Protein AF-A0A1Z4IJ89-F1 (afdb_monomer)

pLDDT: mean 90.84, std 5.34, range [61.19, 96.25]

Nearest PDB structures (foldseek):
  2idx-assembly1_B  TM=2.299E-01  e=4.055E+00  Homo sapiens
  8hwg-assembly1_F  TM=2.271E-01  e=8.792E+00  Monkeypox virus
  6d5x-assembly1_B  TM=2.139E-01  e=8.243E+00  Homo sapiens

Foldseek 3Di:
DDPVVVVVVVVVLVVQWDADPVRKIFGALVNLCVLLVHDSVVLVVQLVCLPPHHDPLSVQVVVVVDDSVNSVCCNPVGDIPVSSVSSNVD

Radius of gyration: 14.08 Å; Cα contacts (8 Å, |Δi|>4): 97; chains: 1; bounding box: 34×22×44 Å

Solvent-accessible surface area (backbone atoms only — not comparable to full-atom values): 5023 Å² total; per-residue (Å²): 134,55,73,70,56,52,53,53,52,51,52,57,56,53,74,29,52,49,68,49,99,85,70,54,38,29,26,28,55,59,48,47,17,62,76,55,72,48,61,44,64,63,55,49,51,30,29,72,27,25,76,86,57,50,38,76,67,34,47,52,44,38,75,71,73,44,51,46,74,53,45,53,46,22,79,79,73,28,41,42,49,72,56,46,54,54,61,62,73,107

Secondary structure (DSSP, 8-state):
--HHHHHHHHHHHHTTEEE-TTS-EEE-HHHHHHHHTS-HHHHHHHHHHTTTS--HHHHHHHHTT--HHHHHHHHHH-EEHHHHHHHHH-

Sequence (90 aa):
MSQIEIAQIIEQIKEEIEVDVSGKAKASVRATARLAGVDEKAIRNTLDTAELKPSKLALMLIEHSFQAAELSTWKTCGISDIAIAIILEY

Structure (mmCIF, N/CA/C/O backbone):
data_AF-A0A1Z4IJ89-F1
#
_entry.id   AF-A0A1Z4IJ89-F1
#
loop_
_atom_site.group_PDB
_atom_site.id
_atom_site.type_symbol
_atom_site.label_atom_id
_atom_site.label_alt_id
_atom_site.label_comp_id
_atom_site.label_asym_id
_atom_site.label_entity_id
_atom_site.label_seq_id
_atom_site.pdbx_PDB_ins_code
_atom_site.Cartn_x
_atom_site.Cartn_y
_atom_site.Cartn_z
_atom_site.occupancy
_atom_site.B_iso_or_equiv
_atom_site.auth_seq_id
_atom_site.auth_comp_id
_atom_site.auth_asym_id
_atom_site.auth_atom_id
_atom_site.pdbx_PDB_model_num
ATOM 1 N N . MET A 1 1 ? -7.031 -6.141 28.141 1.00 61.19 1 MET A N 1
ATOM 2 C CA . MET A 1 1 ? -7.366 -5.042 27.220 1.00 61.19 1 MET A CA 1
ATOM 3 C C . MET A 1 1 ? -8.681 -4.450 27.694 1.00 61.19 1 MET A C 1
ATOM 5 O O . MET A 1 1 ? -9.608 -5.219 27.940 1.00 61.19 1 MET A O 1
ATOM 9 N N . SER A 1 2 ? -8.733 -3.149 27.957 1.00 80.38 2 SER A N 1
ATOM 10 C CA . SER A 1 2 ? -9.946 -2.482 28.447 1.00 80.38 2 SER A CA 1
ATOM 11 C C . SER A 1 2 ? -10.954 -2.269 27.306 1.00 80.38 2 SER A C 1
ATOM 13 O O . SER A 1 2 ? -10.579 -2.213 26.137 1.00 80.38 2 SER A O 1
ATOM 15 N N . GLN A 1 3 ? -12.251 -2.143 27.611 1.00 70.12 3 GLN A N 1
ATOM 16 C CA . GLN A 1 3 ? -13.269 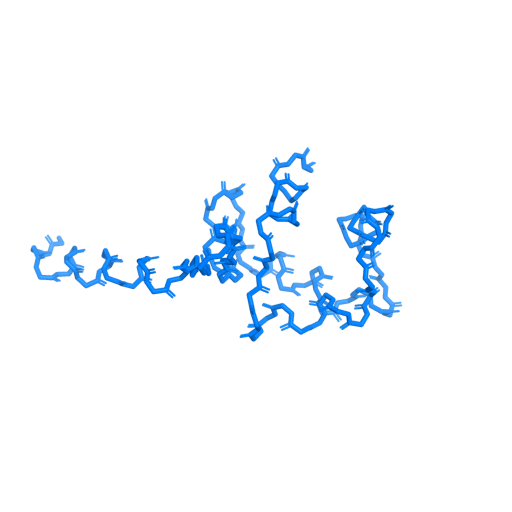-1.846 26.584 1.00 70.12 3 GLN A CA 1
ATOM 17 C C . GLN A 1 3 ? -13.017 -0.499 25.881 1.00 70.12 3 GLN A C 1
ATOM 19 O O . GLN A 1 3 ? -13.319 -0.356 24.699 1.00 70.12 3 GLN A O 1
ATOM 24 N N . ILE A 1 4 ? -12.415 0.458 26.594 1.00 73.62 4 ILE A N 1
ATOM 25 C CA . ILE A 1 4 ? -12.016 1.767 26.062 1.00 73.62 4 ILE A CA 1
ATOM 26 C C . ILE A 1 4 ? -10.924 1.602 24.993 1.00 73.62 4 ILE A C 1
ATOM 28 O O . ILE A 1 4 ? -11.003 2.230 23.941 1.00 73.62 4 ILE A O 1
ATOM 32 N N . GLU A 1 5 ? -9.954 0.710 25.212 1.00 83.44 5 GLU A N 1
ATOM 33 C CA . GLU A 1 5 ? -8.894 0.409 24.234 1.00 83.44 5 GLU A CA 1
ATOM 34 C C . GLU A 1 5 ? -9.453 -0.231 22.956 1.00 83.44 5 GLU A C 1
ATOM 36 O O . GLU A 1 5 ? -9.054 0.137 21.854 1.00 83.44 5 GLU A O 1
ATOM 41 N N . ILE A 1 6 ? -10.412 -1.156 23.076 1.00 84.38 6 ILE A N 1
ATOM 42 C CA . ILE A 1 6 ? -11.030 -1.808 21.909 1.00 84.38 6 ILE A CA 1
ATOM 43 C C . ILE A 1 6 ? -11.812 -0.792 21.068 1.00 84.38 6 ILE A C 1
ATOM 45 O O . ILE A 1 6 ? -11.701 -0.799 19.843 1.00 84.38 6 ILE A O 1
ATOM 49 N N . ALA A 1 7 ? -12.567 0.104 21.709 1.00 85.69 7 ALA A N 1
ATOM 50 C CA . ALA A 1 7 ? -13.304 1.155 21.008 1.00 85.69 7 ALA A CA 1
ATOM 51 C C . ALA A 1 7 ? -12.364 2.082 20.217 1.00 85.69 7 ALA A C 1
ATOM 53 O O . ALA A 1 7 ? -12.637 2.391 19.061 1.00 85.69 7 ALA A O 1
ATOM 54 N N . GLN A 1 8 ? -11.223 2.456 20.803 1.00 87.19 8 GLN A N 1
ATOM 55 C CA . GLN A 1 8 ? -10.206 3.266 20.125 1.00 87.19 8 GLN A CA 1
ATOM 56 C C . GLN A 1 8 ? -9.595 2.544 18.918 1.00 87.19 8 GLN A C 1
ATOM 58 O O . GLN A 1 8 ? -9.412 3.155 17.869 1.00 87.19 8 GLN A O 1
ATOM 63 N N . ILE A 1 9 ? -9.318 1.243 19.037 1.00 87.38 9 ILE A N 1
ATOM 64 C CA . ILE A 1 9 ? -8.797 0.438 17.923 1.00 87.38 9 ILE A CA 1
ATOM 65 C C . ILE A 1 9 ? -9.816 0.357 16.780 1.00 87.38 9 ILE A C 1
ATOM 67 O O . ILE A 1 9 ? -9.434 0.458 15.615 1.00 87.38 9 ILE A O 1
ATOM 71 N N . ILE A 1 10 ? -11.103 0.185 17.094 1.00 87.62 10 ILE A N 1
ATOM 72 C CA . ILE A 1 10 ? -12.168 0.133 16.083 1.00 87.62 10 ILE A CA 1
ATOM 73 C C . ILE A 1 10 ? -12.257 1.458 15.323 1.00 87.62 10 ILE A C 1
ATOM 75 O O . ILE A 1 10 ? -12.329 1.436 14.096 1.00 87.62 10 ILE A O 1
ATOM 79 N N . GLU A 1 11 ? -12.225 2.596 16.020 1.00 88.69 11 GLU A N 1
ATOM 80 C CA . GLU A 1 11 ? -12.258 3.907 15.360 1.00 88.69 11 GLU A CA 1
ATOM 81 C C . GLU A 1 11 ? -11.026 4.131 14.478 1.00 88.69 11 GLU A C 1
ATOM 83 O O . GLU A 1 11 ? -11.171 4.496 13.315 1.00 88.69 11 GLU A O 1
ATOM 88 N N . GLN A 1 12 ? -9.830 3.771 14.952 1.00 86.69 12 GLN A N 1
ATOM 89 C CA . GLN A 1 12 ? -8.619 3.831 14.126 1.00 86.69 12 GLN A CA 1
ATOM 90 C C . GLN A 1 12 ? -8.722 2.975 12.858 1.00 86.69 12 GLN A C 1
ATOM 92 O O . GLN A 1 12 ? -8.229 3.381 11.814 1.00 86.69 12 GLN A O 1
ATOM 97 N N . ILE A 1 13 ? -9.349 1.795 12.925 1.00 87.75 13 ILE A N 1
ATOM 98 C CA . ILE A 1 13 ? -9.553 0.938 11.746 1.00 87.75 13 ILE A CA 1
ATOM 99 C C . ILE A 1 13 ? -10.531 1.580 10.761 1.00 87.75 13 ILE A C 1
ATOM 101 O O . ILE A 1 13 ? -10.307 1.504 9.556 1.00 87.75 13 ILE A O 1
ATOM 105 N N . LYS A 1 14 ? -11.603 2.210 11.251 1.00 87.88 14 LYS A N 1
ATOM 106 C CA . LYS A 1 14 ? -12.571 2.897 10.385 1.00 87.88 14 LYS A CA 1
ATOM 107 C C . LYS A 1 14 ? -11.932 4.060 9.635 1.00 87.88 14 LYS A C 1
ATOM 109 O O . LYS A 1 14 ? -12.186 4.211 8.449 1.00 87.88 14 LYS A O 1
ATOM 114 N N . GLU A 1 15 ? -11.078 4.834 10.299 1.00 90.06 15 GLU A N 1
ATOM 115 C CA . GLU A 1 15 ? -10.353 5.956 9.687 1.00 90.06 15 GLU A CA 1
ATOM 116 C C . GLU A 1 15 ? -9.352 5.517 8.605 1.00 90.06 15 GLU A C 1
ATOM 118 O O . GLU A 1 15 ? -8.893 6.335 7.812 1.00 90.06 15 GLU A O 1
ATOM 123 N N . GLU A 1 16 ? -8.999 4.230 8.543 1.00 91.88 16 GLU A N 1
ATOM 124 C CA . GLU A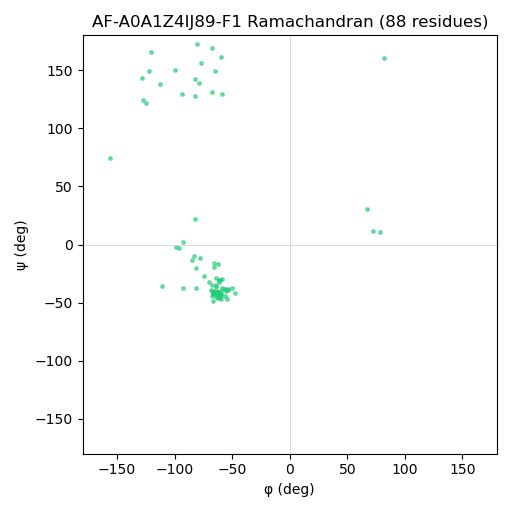 1 16 ? -8.081 3.711 7.531 1.00 91.88 16 GLU A CA 1
ATOM 125 C C . GLU A 1 16 ? -8.749 3.394 6.187 1.00 91.88 16 GLU A C 1
ATOM 127 O O . GLU A 1 16 ? -8.016 3.105 5.238 1.00 91.88 16 GLU A O 1
ATOM 132 N N . ILE A 1 17 ? -10.083 3.412 6.092 1.00 92.75 17 ILE A N 1
ATOM 13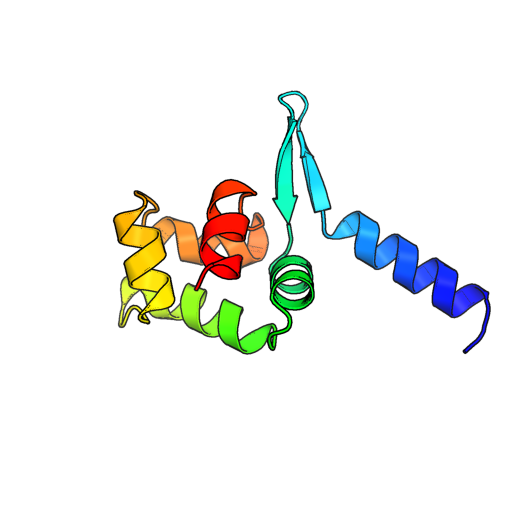3 C CA . ILE A 1 17 ? -10.834 3.112 4.867 1.00 92.75 17 ILE A CA 1
ATOM 134 C C . ILE A 1 17 ? -11.756 4.287 4.542 1.00 92.75 17 ILE A C 1
ATOM 136 O O . ILE A 1 17 ? -12.639 4.640 5.318 1.00 92.75 17 ILE A O 1
ATOM 140 N N . GLU A 1 18 ? -11.586 4.850 3.354 1.00 93.44 18 GLU A N 1
ATOM 141 C CA . GLU A 1 18 ? -12.432 5.907 2.811 1.00 93.44 18 GLU A CA 1
ATOM 142 C C . GLU A 1 18 ? -13.209 5.365 1.610 1.00 93.44 18 GLU A C 1
ATOM 144 O O . GLU A 1 18 ? -12.653 4.638 0.788 1.00 93.44 18 GLU A O 1
ATOM 149 N N . VAL A 1 19 ? -14.491 5.715 1.494 1.00 92.00 19 VAL A N 1
ATOM 150 C CA . VAL A 1 19 ? -15.328 5.375 0.336 1.00 92.00 19 VAL A CA 1
ATOM 151 C C . VAL A 1 19 ? -15.959 6.654 -0.185 1.00 92.00 19 VAL A C 1
ATOM 153 O O . VAL A 1 19 ? -16.610 7.378 0.569 1.00 92.00 19 VAL A O 1
ATOM 156 N N . ASP A 1 20 ? -15.754 6.943 -1.467 1.00 91.12 20 ASP A N 1
ATOM 157 C CA . ASP A 1 20 ? -16.308 8.137 -2.094 1.00 91.12 20 ASP A CA 1
ATOM 158 C C . ASP A 1 20 ? -17.787 7.968 -2.493 1.00 91.12 20 ASP A C 1
ATOM 160 O O . ASP A 1 20 ? -18.374 6.885 -2.434 1.00 91.12 20 ASP A O 1
ATOM 164 N N . VAL A 1 21 ? -18.407 9.065 -2.939 1.00 91.38 21 VAL A N 1
ATOM 165 C CA . VAL A 1 21 ? -19.818 9.093 -3.376 1.00 91.38 21 VAL A CA 1
ATOM 166 C C . VAL A 1 21 ? -20.111 8.205 -4.591 1.00 91.38 21 VAL A C 1
ATOM 168 O O . VAL A 1 21 ? -21.272 7.918 -4.869 1.00 91.38 21 VAL A O 1
ATOM 171 N N . SER A 1 22 ? -19.077 7.791 -5.326 1.00 91.00 22 SER A N 1
ATOM 172 C CA . SER A 1 22 ? -19.184 6.881 -6.470 1.00 91.0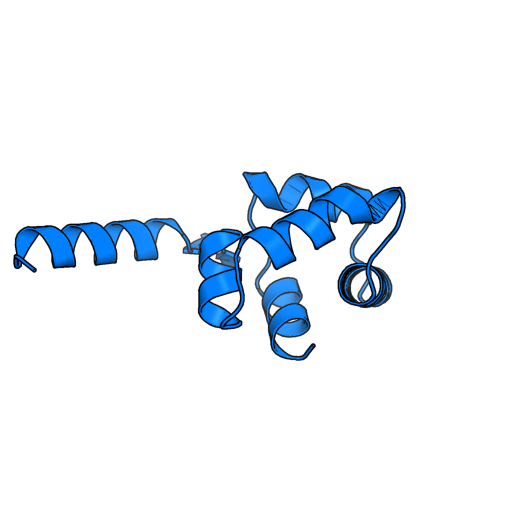0 22 SER A CA 1
ATOM 173 C C . SER A 1 22 ? -18.987 5.417 -6.063 1.00 91.00 22 SER A C 1
ATOM 175 O O . SER A 1 22 ? -19.013 4.543 -6.928 1.00 91.00 22 SER A O 1
ATOM 177 N N . GLY A 1 23 ? -18.788 5.142 -4.770 1.00 88.31 23 GLY A N 1
ATOM 178 C CA . GLY A 1 23 ? -18.539 3.809 -4.236 1.00 88.31 23 GLY A CA 1
ATOM 179 C C . GLY A 1 23 ? -17.106 3.316 -4.429 1.00 88.31 23 GLY A C 1
ATOM 180 O O . GLY A 1 23 ? -16.860 2.136 -4.194 1.00 88.31 23 GLY A O 1
ATOM 181 N N . LYS A 1 24 ? -16.167 4.175 -4.849 1.00 90.62 24 LYS A N 1
ATOM 182 C CA . LYS A 1 24 ? -14.753 3.799 -4.956 1.00 90.62 24 LYS A CA 1
ATOM 183 C C . LYS A 1 24 ? -14.103 3.923 -3.595 1.00 90.62 24 LYS A C 1
ATOM 185 O O . LYS A 1 24 ? -14.186 4.977 -2.958 1.00 90.62 24 LYS A O 1
ATOM 190 N N . ALA A 1 25 ? -13.446 2.856 -3.165 1.00 93.12 25 ALA A N 1
ATOM 191 C CA . ALA A 1 25 ? -12.775 2.837 -1.882 1.00 93.12 25 ALA A CA 1
ATOM 192 C C . ALA A 1 25 ? -11.272 3.087 -2.025 1.00 93.12 25 ALA A C 1
ATOM 194 O O . ALA A 1 25 ? -10.631 2.739 -3.020 1.00 93.12 25 ALA A O 1
ATOM 195 N N . LYS A 1 26 ? -10.699 3.682 -0.984 1.00 94.94 26 LYS A N 1
ATOM 196 C CA . LYS A 1 26 ? -9.262 3.741 -0.747 1.00 94.94 26 LYS A CA 1
ATOM 197 C C . LYS A 1 26 ? -8.984 3.260 0.662 1.00 94.94 26 LYS A C 1
ATOM 199 O O . LYS A 1 26 ? -9.738 3.563 1.583 1.00 94.94 26 LYS A O 1
ATOM 204 N N . ALA A 1 27 ? -7.882 2.548 0.840 1.00 96.25 27 ALA A N 1
ATOM 205 C CA . ALA A 1 27 ? -7.419 2.159 2.160 1.00 96.25 27 ALA A CA 1
ATOM 206 C C . ALA A 1 27 ? -6.005 2.667 2.412 1.00 96.25 27 ALA A C 1
ATOM 208 O O . ALA A 1 27 ? -5.179 2.779 1.504 1.00 96.25 27 ALA A O 1
ATOM 209 N N . SER A 1 28 ? -5.692 2.952 3.669 1.00 96.12 28 SER A N 1
ATOM 210 C CA . SER A 1 28 ? -4.323 3.245 4.071 1.00 96.12 28 SER A CA 1
ATOM 211 C C . SER A 1 28 ? -3.395 2.056 3.775 1.00 96.12 28 SER A C 1
ATOM 213 O O . SER A 1 28 ? -3.824 0.902 3.651 1.00 96.12 28 SER A O 1
ATOM 215 N N . VAL A 1 29 ? -2.086 2.318 3.726 1.00 95.69 29 VAL A N 1
ATOM 216 C CA . VAL A 1 29 ? -1.066 1.259 3.609 1.00 95.69 29 VAL A CA 1
ATOM 217 C C . VAL A 1 29 ? -1.207 0.237 4.741 1.00 95.69 29 VAL A C 1
ATOM 219 O O . VAL A 1 29 ? -1.075 -0.964 4.518 1.00 95.69 29 VAL A O 1
ATOM 222 N N . ARG A 1 30 ? -1.528 0.712 5.948 1.00 94.88 30 ARG A N 1
ATOM 223 C CA . ARG A 1 30 ? -1.708 -0.124 7.133 1.00 94.88 30 ARG A CA 1
ATOM 224 C C . ARG A 1 30 ? -2.934 -1.026 7.014 1.00 94.88 30 ARG A C 1
ATOM 226 O O . ARG A 1 30 ? -2.817 -2.217 7.288 1.00 94.88 30 ARG A O 1
ATOM 233 N N . ALA A 1 31 ? -4.066 -0.502 6.546 1.00 95.25 31 ALA A N 1
ATOM 234 C CA . ALA A 1 31 ? -5.263 -1.309 6.310 1.00 95.25 31 ALA A CA 1
ATOM 235 C C . ALA A 1 31 ? -5.016 -2.354 5.224 1.00 95.25 31 ALA A C 1
ATOM 237 O O . ALA A 1 31 ? -5.324 -3.524 5.422 1.00 95.25 31 ALA A O 1
ATOM 238 N N . THR A 1 32 ? -4.383 -1.960 4.120 1.00 96.12 32 THR A N 1
ATOM 239 C CA . THR A 1 32 ? -4.040 -2.886 3.031 1.00 96.12 32 THR A CA 1
ATOM 240 C C . THR A 1 32 ? -3.127 -4.010 3.523 1.00 96.12 32 THR A C 1
ATOM 242 O O . THR A 1 32 ? -3.372 -5.175 3.230 1.00 96.12 32 THR A O 1
ATOM 245 N N . ALA A 1 33 ? -2.126 -3.691 4.349 1.00 95.00 33 ALA A N 1
ATOM 246 C CA . ALA A 1 33 ? -1.237 -4.685 4.945 1.00 95.00 33 ALA A CA 1
ATOM 247 C C . ALA A 1 33 ? -1.974 -5.653 5.882 1.00 95.00 33 ALA A C 1
ATOM 249 O O . ALA A 1 33 ? -1.740 -6.859 5.825 1.00 95.00 33 ALA A O 1
ATOM 250 N N . ARG A 1 34 ? -2.916 -5.149 6.695 1.00 93.25 34 ARG A N 1
ATOM 251 C CA . ARG A 1 34 ? -3.780 -5.990 7.542 1.00 93.25 34 ARG A CA 1
ATOM 252 C C . ARG A 1 34 ? -4.657 -6.922 6.710 1.00 93.25 34 ARG A C 1
ATOM 254 O O . ARG A 1 34 ? -4.752 -8.095 7.051 1.00 93.25 34 ARG A O 1
ATOM 261 N N . LEU A 1 35 ? -5.272 -6.412 5.640 1.00 92.81 35 LEU A N 1
ATOM 262 C CA . LEU A 1 35 ? -6.115 -7.200 4.735 1.00 92.81 35 LEU A CA 1
ATOM 263 C C . LEU A 1 35 ? -5.306 -8.293 4.023 1.00 92.81 35 LEU A C 1
ATOM 265 O O . LEU A 1 35 ? -5.775 -9.420 3.918 1.00 92.81 35 LEU A O 1
ATOM 269 N N . ALA A 1 36 ? -4.082 -7.976 3.599 1.00 93.69 36 ALA A N 1
ATOM 270 C CA . ALA A 1 36 ? -3.167 -8.916 2.953 1.00 93.69 36 ALA A CA 1
ATOM 271 C C . ALA A 1 36 ? -2.466 -9.875 3.931 1.00 93.69 36 ALA A C 1
ATOM 273 O O . ALA A 1 36 ? -1.822 -10.828 3.504 1.00 93.69 36 ALA A O 1
ATOM 274 N N . GLY A 1 37 ? -2.556 -9.634 5.242 1.00 94.06 37 GLY A N 1
ATOM 275 C CA . GLY A 1 37 ? -1.855 -10.435 6.245 1.00 94.06 37 GLY A CA 1
ATOM 276 C C . GLY A 1 37 ? -0.327 -10.296 6.189 1.00 94.06 37 GLY A C 1
ATOM 277 O O . GLY A 1 37 ? 0.383 -11.243 6.524 1.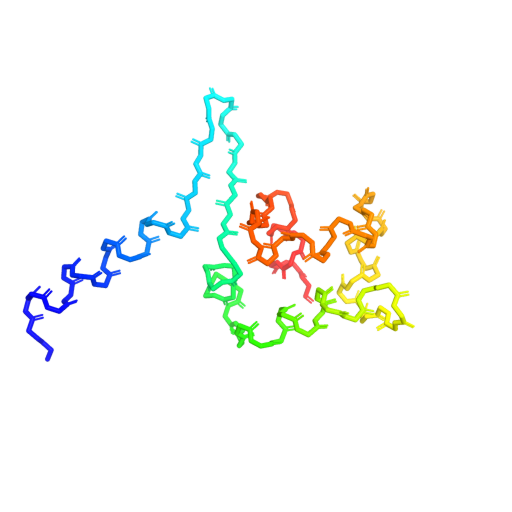00 94.06 37 GLY A O 1
ATOM 278 N N . VAL A 1 38 ? 0.187 -9.132 5.775 1.00 94.00 38 VAL A N 1
ATOM 279 C CA . VAL A 1 38 ? 1.630 -8.855 5.631 1.00 94.00 38 VAL A CA 1
ATOM 280 C C . VAL A 1 38 ? 2.083 -7.684 6.506 1.00 94.00 38 VAL A C 1
ATOM 282 O O . VAL A 1 38 ? 1.276 -6.907 7.012 1.00 94.00 38 VAL A O 1
ATOM 285 N N . ASP A 1 39 ? 3.399 -7.532 6.680 1.00 94.69 39 ASP A N 1
ATOM 286 C CA . ASP A 1 39 ? 3.971 -6.360 7.352 1.00 94.69 39 ASP A CA 1
ATOM 287 C C . ASP A 1 39 ? 3.758 -5.099 6.495 1.00 94.69 39 ASP A C 1
ATOM 289 O O . ASP A 1 39 ? 4.084 -5.070 5.305 1.00 94.69 39 ASP A O 1
ATOM 293 N N . GLU A 1 40 ? 3.265 -4.025 7.114 1.00 94.69 40 GLU A N 1
ATOM 294 C CA . GLU A 1 40 ? 3.107 -2.706 6.495 1.00 94.69 40 GLU A CA 1
ATOM 295 C C . GLU A 1 40 ? 4.392 -2.229 5.800 1.00 94.69 40 GLU A C 1
ATOM 297 O O . GLU A 1 40 ? 4.340 -1.646 4.715 1.00 94.69 40 GLU A O 1
ATOM 302 N N . LYS A 1 41 ? 5.563 -2.520 6.381 1.00 94.12 41 LYS A N 1
ATOM 303 C CA . LYS A 1 41 ? 6.867 -2.184 5.798 1.00 94.12 41 LYS A CA 1
ATOM 304 C C . LYS A 1 41 ? 7.101 -2.860 4.452 1.00 94.12 41 LYS A C 1
ATOM 306 O O . LYS A 1 41 ? 7.762 -2.270 3.604 1.00 94.12 41 LYS A O 1
ATOM 311 N N . ALA A 1 42 ? 6.576 -4.065 4.231 1.00 92.94 42 ALA A N 1
ATOM 312 C CA . ALA A 1 42 ? 6.722 -4.759 2.953 1.00 92.94 42 ALA A CA 1
ATOM 313 C C . ALA A 1 42 ? 5.972 -4.022 1.832 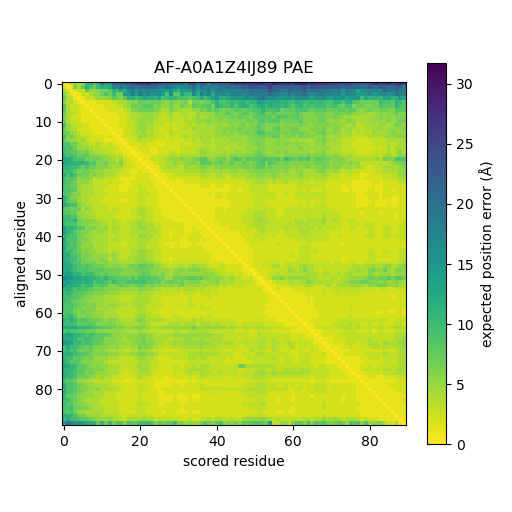1.00 92.94 42 ALA A C 1
ATOM 315 O O . ALA A 1 42 ? 6.521 -3.831 0.741 1.00 92.94 42 ALA A O 1
ATOM 316 N N . ILE A 1 43 ? 4.761 -3.532 2.127 1.00 94.44 43 ILE A N 1
ATOM 317 C CA . ILE A 1 43 ? 4.007 -2.690 1.193 1.00 94.44 43 ILE A CA 1
ATOM 318 C C . ILE A 1 43 ? 4.727 -1.355 0.999 1.00 94.44 43 ILE A C 1
ATOM 320 O O . ILE A 1 43 ? 4.990 -0.977 -0.139 1.00 94.44 43 ILE A O 1
ATOM 324 N N . ARG A 1 44 ? 5.141 -0.672 2.077 1.00 94.56 44 A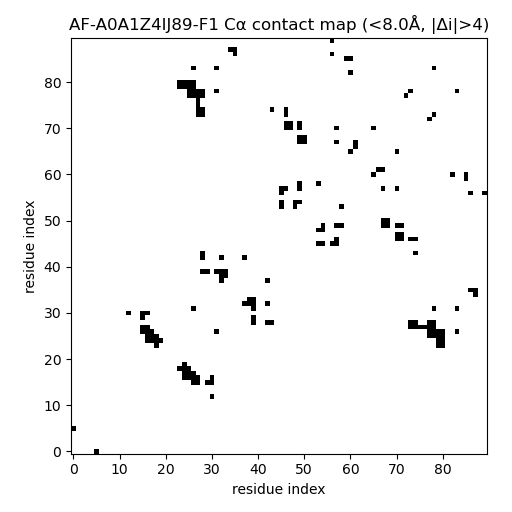RG A N 1
ATOM 325 C CA . ARG A 1 44 ? 5.880 0.603 1.974 1.00 94.56 44 ARG A CA 1
ATOM 326 C C . ARG A 1 44 ? 7.130 0.485 1.111 1.00 94.56 44 ARG A C 1
ATOM 328 O O . ARG A 1 44 ? 7.300 1.286 0.204 1.00 94.56 44 ARG A O 1
ATOM 335 N N . ASN A 1 45 ? 7.943 -0.547 1.326 1.00 92.12 45 ASN A N 1
ATOM 336 C CA . ASN A 1 45 ? 9.148 -0.782 0.532 1.00 92.12 45 ASN A CA 1
ATOM 337 C C . ASN A 1 45 ? 8.825 -0.975 -0.955 1.00 92.12 45 ASN A C 1
ATOM 339 O O . ASN A 1 45 ? 9.541 -0.457 -1.811 1.00 92.12 45 ASN A O 1
ATOM 343 N N . THR A 1 46 ? 7.744 -1.697 -1.268 1.00 91.69 46 THR A N 1
ATOM 344 C CA . THR A 1 46 ? 7.279 -1.868 -2.652 1.00 91.69 46 THR A CA 1
ATOM 345 C C . THR A 1 46 ? 6.923 -0.526 -3.289 1.00 91.69 46 THR A C 1
ATOM 347 O O . THR A 1 46 ? 7.353 -0.256 -4.407 1.00 91.69 46 THR A O 1
ATOM 350 N N . LEU A 1 47 ? 6.201 0.331 -2.565 1.00 92.00 47 LEU A N 1
ATOM 351 C CA . LEU A 1 47 ? 5.820 1.664 -3.039 1.00 92.00 47 LEU A CA 1
ATOM 352 C C . LEU A 1 47 ? 7.027 2.614 -3.159 1.00 92.00 47 LEU A C 1
ATOM 354 O O . LEU A 1 47 ? 7.115 3.375 -4.116 1.00 92.00 47 LEU A O 1
ATOM 358 N N . ASP A 1 48 ? 7.974 2.558 -2.219 1.00 90.31 48 ASP A N 1
ATOM 359 C CA . ASP A 1 48 ? 9.154 3.435 -2.168 1.00 90.31 48 ASP A CA 1
ATOM 360 C C . ASP A 1 48 ? 10.165 3.147 -3.280 1.00 90.31 48 ASP A C 1
ATOM 362 O O . ASP A 1 48 ? 10.866 4.042 -3.747 1.00 90.31 48 ASP A O 1
ATOM 366 N N . THR A 1 49 ? 10.260 1.885 -3.694 1.00 89.31 49 THR A N 1
ATOM 367 C CA . THR A 1 49 ? 11.251 1.436 -4.682 1.00 89.31 49 THR A CA 1
ATOM 368 C C . THR A 1 49 ? 10.694 1.322 -6.095 1.00 89.31 49 THR A C 1
ATOM 370 O O . THR A 1 49 ? 11.461 1.038 -7.013 1.00 89.31 49 THR A O 1
ATOM 373 N N . ALA A 1 50 ? 9.400 1.592 -6.291 1.00 88.62 50 ALA A N 1
ATOM 374 C CA . ALA A 1 50 ? 8.695 1.374 -7.550 1.00 88.62 50 ALA A CA 1
ATOM 375 C C . ALA A 1 50 ? 9.357 2.046 -8.769 1.00 88.62 50 ALA A C 1
ATOM 377 O O . ALA A 1 50 ? 9.421 1.437 -9.832 1.00 88.62 50 ALA A O 1
ATOM 378 N N . GLU A 1 51 ? 9.892 3.264 -8.629 1.00 86.38 51 GLU A N 1
ATOM 379 C CA . GLU A 1 51 ? 10.531 3.977 -9.748 1.00 86.38 51 GLU A CA 1
ATOM 380 C C . GLU A 1 51 ? 11.977 3.536 -10.022 1.00 86.38 51 GLU A C 1
ATOM 382 O O . GLU A 1 51 ? 12.401 3.475 -11.173 1.00 86.38 51 GLU A O 1
ATOM 387 N N . LEU A 1 52 ? 12.752 3.245 -8.972 1.00 88.12 52 LEU A N 1
ATOM 388 C CA . LEU A 1 52 ? 14.197 2.996 -9.084 1.00 88.12 52 LEU A CA 1
ATOM 389 C C . LEU A 1 52 ? 14.533 1.513 -9.255 1.00 88.12 52 LEU A C 1
ATOM 391 O O . LEU A 1 52 ? 15.487 1.156 -9.946 1.00 88.12 52 LEU A O 1
ATOM 395 N N . LYS A 1 53 ? 13.790 0.644 -8.570 1.00 90.62 53 LYS A N 1
ATOM 396 C CA . LYS A 1 53 ? 13.998 -0.804 -8.550 1.00 90.62 53 LYS A CA 1
ATOM 397 C C . LYS A 1 53 ? 12.679 -1.496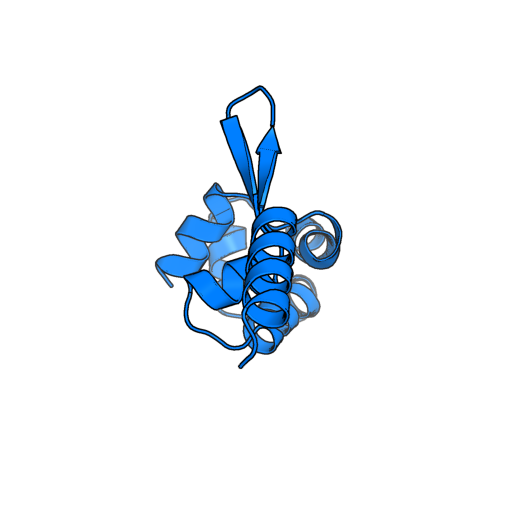 -8.187 1.00 90.62 53 LYS A C 1
ATOM 399 O O . LYS A 1 53 ? 12.536 -1.960 -7.052 1.00 90.62 53 LYS A O 1
ATOM 404 N N . PRO A 1 54 ? 11.718 -1.558 -9.123 1.00 89.06 54 PRO A N 1
ATOM 405 C CA . PRO A 1 54 ? 10.403 -2.108 -8.839 1.00 89.06 54 PRO A CA 1
ATOM 406 C C . PRO A 1 54 ? 10.514 -3.563 -8.372 1.00 89.06 54 PRO A C 1
ATOM 408 O O . PRO A 1 54 ? 11.185 -4.394 -8.991 1.00 89.06 54 PRO A O 1
ATOM 411 N N . SER A 1 55 ? 9.861 -3.866 -7.249 1.00 92.94 55 SER A N 1
ATOM 412 C CA . SER A 1 55 ? 9.662 -5.244 -6.800 1.00 92.94 55 SER A CA 1
ATOM 413 C C . SER A 1 55 ? 8.712 -5.982 -7.752 1.00 92.94 55 SER A C 1
ATOM 415 O O . SER A 1 55 ? 8.048 -5.366 -8.584 1.00 92.94 55 SER A O 1
ATOM 417 N N . LYS A 1 56 ? 8.591 -7.309 -7.612 1.00 93.56 56 LYS A N 1
ATOM 418 C CA . LYS A 1 56 ? 7.634 -8.092 -8.413 1.00 93.56 56 LYS A CA 1
ATOM 419 C C . LYS A 1 56 ? 6.193 -7.584 -8.245 1.00 93.56 56 LYS A C 1
ATOM 421 O O . LYS A 1 56 ? 5.467 -7.504 -9.226 1.00 93.56 56 LYS A O 1
ATOM 426 N N . LEU A 1 57 ? 5.813 -7.183 -7.029 1.00 93.12 57 LEU A N 1
ATOM 427 C CA . LEU A 1 57 ? 4.505 -6.585 -6.759 1.00 93.12 57 LEU A CA 1
ATOM 428 C C . LEU A 1 57 ? 4.353 -5.210 -7.434 1.00 93.12 57 LEU A C 1
ATOM 430 O O . LEU A 1 57 ? 3.321 -4.943 -8.039 1.00 93.12 57 LEU A O 1
ATOM 434 N N . ALA A 1 58 ? 5.382 -4.353 -7.392 1.00 92.94 58 ALA A N 1
ATOM 435 C CA . ALA A 1 58 ? 5.344 -3.068 -8.100 1.00 92.94 58 ALA A CA 1
ATOM 436 C C . ALA A 1 58 ? 5.219 -3.256 -9.620 1.00 92.94 58 ALA A C 1
ATOM 438 O O . ALA A 1 58 ? 4.446 -2.546 -10.252 1.00 92.94 58 ALA A O 1
ATOM 439 N N . LEU A 1 59 ? 5.934 -4.228 -10.199 1.00 93.94 59 LEU A N 1
ATOM 440 C CA . LEU A 1 59 ? 5.809 -4.571 -11.619 1.00 93.94 59 LEU A CA 1
ATOM 441 C C . LEU A 1 59 ? 4.392 -5.034 -11.964 1.00 93.94 59 LEU A C 1
ATOM 443 O O . LEU A 1 59 ? 3.829 -4.535 -12.930 1.00 93.94 59 LEU A O 1
ATOM 447 N N . MET A 1 60 ? 3.795 -5.907 -11.149 1.00 94.12 60 MET A N 1
ATOM 448 C CA . MET A 1 60 ? 2.417 -6.366 -11.350 1.00 94.12 60 MET A CA 1
ATOM 449 C C . MET A 1 60 ? 1.427 -5.192 -11.327 1.00 94.12 60 MET A C 1
ATOM 451 O O . MET A 1 60 ? 0.576 -5.075 -12.202 1.00 94.12 60 MET A O 1
ATOM 455 N N . LEU A 1 61 ? 1.571 -4.258 -10.384 1.00 94.12 61 LEU A N 1
ATOM 456 C CA . LEU A 1 61 ? 0.739 -3.050 -10.348 1.00 94.12 61 LEU A CA 1
ATOM 457 C C . LEU A 1 61 ? 0.931 -2.188 -11.609 1.00 94.12 61 LEU A C 1
ATOM 459 O O . LEU A 1 61 ? -0.044 -1.700 -12.179 1.00 94.12 61 LEU A O 1
ATOM 463 N N . ILE A 1 62 ? 2.167 -2.051 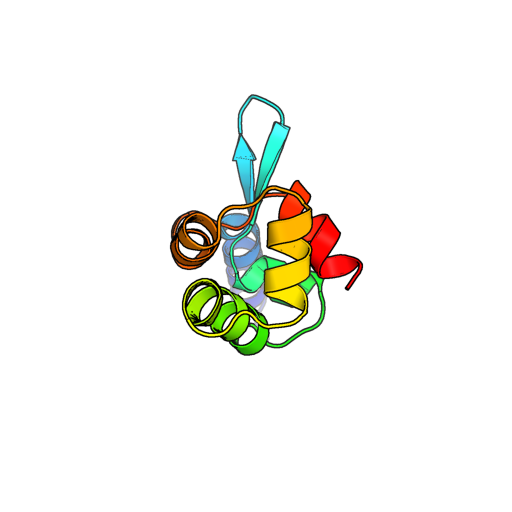-12.095 1.00 92.62 62 ILE A N 1
ATOM 464 C CA . ILE A 1 62 ? 2.462 -1.316 -13.333 1.00 92.62 62 ILE A CA 1
ATOM 465 C C . ILE A 1 62 ? 1.840 -1.999 -14.561 1.00 92.62 62 ILE A C 1
ATOM 467 O O . ILE A 1 62 ? 1.274 -1.325 -15.422 1.00 92.62 62 ILE A O 1
ATOM 471 N N . GLU A 1 63 ? 1.876 -3.330 -14.628 1.00 93.44 63 GLU A N 1
ATOM 472 C CA . GLU A 1 63 ? 1.213 -4.121 -15.675 1.00 93.44 63 GLU A CA 1
ATOM 473 C C . GLU A 1 63 ? -0.312 -3.919 -15.669 1.00 93.44 63 GLU A C 1
ATOM 475 O O . GLU A 1 63 ? -0.943 -3.900 -16.726 1.00 93.44 63 GLU A O 1
ATOM 480 N N . HIS A 1 64 ? -0.898 -3.652 -14.499 1.00 92.38 64 HIS A N 1
ATOM 481 C CA . HIS A 1 64 ? -2.299 -3.261 -14.326 1.00 92.38 64 HIS A CA 1
ATOM 482 C C . HIS A 1 64 ? -2.572 -1.761 -14.562 1.00 92.38 64 HIS A C 1
ATOM 484 O O . HIS A 1 64 ? -3.607 -1.242 -14.151 1.00 92.38 64 HIS A O 1
ATOM 490 N N . SER A 1 65 ? -1.695 -1.074 -15.303 1.00 92.50 65 SER A N 1
ATOM 491 C CA . SER A 1 65 ? -1.823 0.334 -15.721 1.00 92.50 65 SER A CA 1
ATOM 492 C C . SER A 1 65 ? -1.633 1.387 -14.622 1.00 92.50 65 SER A C 1
ATOM 494 O O . SER A 1 65 ? -1.892 2.567 -14.874 1.00 92.50 65 SER A O 1
ATOM 496 N N . PHE A 1 66 ? -1.139 1.015 -13.437 1.00 93.31 66 PHE A N 1
ATOM 497 C CA . PHE A 1 66 ? -0.741 1.996 -12.424 1.00 93.31 66 PHE A CA 1
ATOM 498 C C . PHE A 1 66 ? 0.631 2.590 -12.747 1.00 93.31 66 PHE A C 1
ATOM 500 O O . PHE A 1 66 ? 1.557 1.894 -13.160 1.00 93.31 66 PHE A O 1
ATOM 507 N N . GLN A 1 67 ? 0.798 3.897 -12.558 1.00 91.50 67 GLN A N 1
ATOM 508 C CA . GLN A 1 67 ? 2.085 4.531 -12.848 1.00 91.50 67 GLN A CA 1
ATOM 509 C C . GLN A 1 67 ? 3.056 4.346 -11.679 1.00 91.50 67 GLN A C 1
ATOM 511 O O . GLN A 1 67 ? 2.675 4.477 -10.517 1.00 91.50 67 GLN A O 1
ATOM 516 N N . ALA A 1 68 ? 4.341 4.129 -11.976 1.00 87.38 68 ALA A N 1
ATOM 517 C CA . ALA A 1 68 ? 5.377 4.022 -10.944 1.00 87.38 68 ALA A CA 1
ATOM 518 C C . ALA A 1 68 ? 5.415 5.254 -10.017 1.00 87.38 68 ALA A C 1
ATOM 520 O O . ALA A 1 68 ? 5.508 5.117 -8.798 1.00 87.38 68 ALA A O 1
ATOM 521 N N . ALA A 1 69 ? 5.237 6.445 -10.595 1.00 85.81 69 ALA A N 1
ATOM 522 C CA . ALA A 1 69 ? 5.130 7.696 -9.852 1.00 85.81 69 ALA A CA 1
ATOM 523 C C . ALA A 1 69 ? 3.892 7.745 -8.944 1.00 85.81 69 ALA A C 1
ATOM 525 O O . ALA A 1 69 ? 3.961 8.253 -7.826 1.00 85.81 69 ALA A O 1
ATOM 526 N N . GLU A 1 70 ? 2.768 7.176 -9.387 1.00 89.56 70 GLU A N 1
ATOM 527 C CA . GLU A 1 70 ? 1.521 7.132 -8.621 1.00 89.56 70 GLU A CA 1
ATOM 528 C C . GLU A 1 70 ? 1.665 6.270 -7.360 1.00 89.56 70 GLU A C 1
ATOM 530 O O . GLU A 1 70 ? 1.232 6.689 -6.286 1.00 89.56 70 GLU A O 1
ATOM 535 N N . LEU A 1 71 ? 2.355 5.127 -7.455 1.00 90.50 71 LEU A N 1
ATOM 536 C CA . LEU A 1 71 ? 2.607 4.219 -6.326 1.00 90.50 71 LEU A CA 1
ATOM 537 C C . LEU A 1 71 ? 3.253 4.940 -5.134 1.00 90.50 71 LEU A C 1
ATOM 539 O O . LEU A 1 71 ? 2.894 4.704 -3.979 1.00 90.50 71 LEU A O 1
ATOM 543 N N . SER A 1 72 ? 4.162 5.881 -5.402 1.00 87.81 72 SER A N 1
ATOM 544 C CA . SER A 1 72 ? 4.823 6.664 -4.354 1.00 87.81 72 SER A CA 1
ATOM 545 C C . SER A 1 72 ? 3.847 7.553 -3.560 1.00 87.81 72 SER A C 1
ATOM 547 O O . SER A 1 72 ? 4.056 7.799 -2.367 1.00 87.81 72 SER A O 1
ATOM 549 N N . THR A 1 73 ? 2.744 7.985 -4.184 1.00 91.00 73 THR A N 1
ATOM 550 C CA . THR A 1 73 ? 1.725 8.864 -3.582 1.00 91.00 73 THR A CA 1
ATOM 551 C C . THR A 1 73 ? 0.730 8.115 -2.696 1.00 91.00 73 THR A C 1
ATOM 553 O O . THR A 1 73 ? 0.118 8.704 -1.803 1.00 91.00 73 THR A O 1
ATOM 556 N N . TRP A 1 74 ? 0.595 6.797 -2.859 1.00 93.94 74 TRP A N 1
ATOM 557 C CA . TRP A 1 74 ? -0.371 5.995 -2.101 1.00 93.94 74 TRP A CA 1
ATOM 558 C C . TRP A 1 74 ? -0.068 5.923 -0.602 1.00 93.94 74 TRP A C 1
ATOM 560 O O . TRP A 1 74 ? -0.961 5.684 0.210 1.00 93.94 74 TRP A O 1
ATOM 570 N N . LYS A 1 75 ? 1.177 6.218 -0.207 1.00 89.31 75 LYS A N 1
ATOM 571 C CA . LYS A 1 75 ? 1.565 6.372 1.203 1.00 89.31 75 LYS A CA 1
ATOM 572 C C . LYS A 1 75 ? 0.778 7.468 1.920 1.00 89.31 75 LYS A C 1
ATOM 574 O O . LYS A 1 75 ? 0.601 7.379 3.132 1.00 89.31 75 LYS A O 1
ATOM 579 N N . THR A 1 76 ? 0.355 8.495 1.186 1.00 89.12 76 THR A N 1
ATOM 580 C CA . THR A 1 76 ? -0.372 9.652 1.721 1.00 89.12 76 THR A CA 1
ATOM 581 C C . THR A 1 76 ? -1.820 9.684 1.264 1.00 89.12 76 THR A C 1
ATOM 583 O O . THR A 1 76 ? -2.686 10.077 2.033 1.00 89.12 76 THR A O 1
ATOM 586 N N . CYS A 1 77 ? -2.093 9.266 0.028 1.00 91.12 77 CYS A N 1
ATOM 587 C CA . CYS A 1 77 ? -3.415 9.376 -0.586 1.00 91.12 77 CYS A CA 1
ATOM 588 C C . CYS A 1 77 ? -4.262 8.100 -0.474 1.00 91.12 77 CYS A C 1
ATOM 590 O O . CYS A 1 77 ? -5.405 8.102 -0.928 1.00 91.12 77 CYS A O 1
ATOM 592 N N . GLY A 1 78 ? -3.703 7.029 0.097 1.00 93.75 78 GLY A N 1
ATOM 593 C CA . GLY A 1 78 ? -4.327 5.712 0.149 1.00 93.75 78 GLY A CA 1
ATOM 594 C C . GLY A 1 78 ? -4.138 4.909 -1.140 1.00 93.75 78 GLY A C 1
ATOM 595 O O . GLY A 1 78 ? -3.838 5.447 -2.204 1.00 93.75 78 GLY A O 1
ATOM 596 N N . ILE A 1 79 ? -4.308 3.598 -1.011 1.00 95.88 79 ILE A N 1
ATOM 597 C CA . ILE A 1 79 ? -4.270 2.602 -2.080 1.00 95.88 79 ILE A CA 1
ATOM 598 C C . ILE A 1 79 ? -5.711 2.387 -2.549 1.00 95.88 79 ILE A C 1
ATOM 600 O O . ILE A 1 79 ? -6.595 2.182 -1.718 1.00 95.88 79 ILE A O 1
ATOM 604 N N . SER A 1 80 ? -5.961 2.461 -3.857 1.00 95.00 80 SER A N 1
ATOM 605 C CA . SER A 1 80 ? -7.302 2.221 -4.414 1.00 95.00 80 SER A CA 1
ATOM 606 C C . SER A 1 80 ? -7.757 0.777 -4.200 1.00 95.00 80 SER A C 1
ATOM 608 O O . SER A 1 80 ? -6.941 -0.139 -4.201 1.00 95.00 80 SER A O 1
ATOM 610 N N . ASP A 1 81 ? -9.060 0.563 -4.065 1.00 93.25 81 ASP A N 1
ATOM 611 C CA . ASP A 1 81 ? -9.694 -0.760 -4.015 1.00 93.25 81 ASP A CA 1
ATOM 612 C C . ASP A 1 81 ? -9.235 -1.730 -5.115 1.00 93.25 81 ASP A C 1
ATOM 614 O O . ASP A 1 81 ? -8.944 -2.890 -4.826 1.00 93.25 81 ASP A O 1
ATOM 618 N N . ILE A 1 82 ? -9.091 -1.256 -6.354 1.00 93.50 82 ILE A N 1
ATOM 619 C CA . ILE A 1 82 ? -8.572 -2.054 -7.474 1.00 93.50 82 ILE A CA 1
ATOM 620 C C . ILE A 1 82 ? -7.131 -2.505 -7.198 1.00 93.50 82 ILE A C 1
ATOM 622 O O . ILE A 1 82 ? -6.797 -3.674 -7.385 1.00 93.50 82 ILE A O 1
ATOM 626 N N . ALA A 1 83 ? -6.274 -1.598 -6.728 1.00 94.75 83 ALA A N 1
ATOM 627 C CA . ALA A 1 83 ? -4.899 -1.939 -6.380 1.00 94.75 83 ALA A CA 1
ATOM 628 C C . ALA A 1 83 ? -4.820 -2.865 -5.158 1.00 94.75 83 ALA A C 1
ATOM 630 O O . ALA A 1 83 ? -3.968 -3.750 -5.119 1.00 94.75 83 ALA A O 1
ATOM 631 N N . ILE A 1 84 ? -5.723 -2.706 -4.185 1.00 95.12 84 ILE A N 1
ATOM 632 C CA . ILE A 1 84 ? -5.840 -3.613 -3.038 1.00 95.12 84 ILE A CA 1
ATOM 633 C C . ILE A 1 84 ? -6.146 -5.027 -3.527 1.00 95.12 84 ILE A C 1
ATOM 635 O O . ILE A 1 84 ? -5.463 -5.951 -3.103 1.00 95.12 84 ILE A O 1
ATOM 639 N N . ALA A 1 85 ? -7.103 -5.205 -4.441 1.00 94.50 85 ALA A N 1
ATOM 640 C CA . ALA A 1 85 ? -7.428 -6.524 -4.986 1.00 94.50 85 ALA A CA 1
ATOM 641 C C . ALA A 1 85 ? -6.197 -7.211 -5.604 1.00 94.50 85 ALA A C 1
ATOM 643 O O . ALA A 1 85 ? -5.919 -8.364 -5.292 1.00 94.50 85 ALA A O 1
ATOM 644 N N . ILE A 1 86 ? -5.400 -6.473 -6.383 1.00 94.62 86 ILE A N 1
ATOM 645 C CA . ILE A 1 86 ? -4.156 -6.989 -6.979 1.00 94.62 86 ILE A CA 1
ATOM 646 C C . ILE A 1 86 ? -3.135 -7.377 -5.901 1.00 94.62 86 ILE A C 1
ATOM 648 O O . ILE A 1 86 ? -2.495 -8.419 -6.004 1.00 94.62 86 ILE A O 1
ATOM 652 N N . ILE A 1 87 ? -2.987 -6.563 -4.851 1.00 94.44 87 ILE A N 1
ATOM 653 C CA . ILE A 1 87 ? -2.077 -6.857 -3.732 1.00 94.44 87 ILE A CA 1
ATOM 654 C C . ILE A 1 87 ? -2.515 -8.114 -2.967 1.00 94.44 87 ILE A C 1
ATOM 656 O O . ILE A 1 87 ? -1.659 -8.849 -2.487 1.00 94.44 87 ILE A O 1
ATOM 660 N N . LEU A 1 88 ? -3.821 -8.359 -2.838 1.00 93.62 88 LEU A N 1
ATOM 661 C CA . LEU A 1 88 ? -4.358 -9.536 -2.149 1.00 93.62 88 LEU A CA 1
ATOM 662 C C . LEU A 1 88 ? -4.207 -10.831 -2.958 1.00 93.62 88 LEU A C 1
ATOM 664 O O . LEU A 1 88 ? -4.155 -11.905 -2.365 1.00 93.62 88 LEU A O 1
ATOM 668 N N . GLU A 1 89 ? -4.158 -10.741 -4.287 1.00 91.06 89 GLU A N 1
ATOM 669 C CA . GLU A 1 89 ? -3.975 -11.895 -5.180 1.00 91.06 89 GLU A CA 1
ATOM 670 C C . GLU A 1 89 ? -2.501 -12.284 -5.404 1.00 91.06 89 GLU A C 1
ATOM 672 O O . GLU A 1 89 ? -2.235 -13.368 -5.927 1.00 91.06 89 GLU A O 1
ATOM 677 N N . TYR A 1 90 ? -1.559 -11.414 -5.026 1.00 86.75 90 TYR A N 1
ATOM 678 C CA . TYR A 1 90 ? -0.111 -11.599 -5.191 1.00 86.75 90 TYR A CA 1
ATOM 679 C C . TYR A 1 90 ? 0.496 -12.639 -4.234 1.00 86.75 90 TYR A C 1
ATOM 681 O O . TYR A 1 90 ? 1.306 -13.471 -4.719 1.00 86.75 90 TYR A O 1
#

Mean predicted aligned error: 4.41 Å